Protein AF-A0A8H6IPZ4-F1 (afdb_monomer)

Mean predicted aligned error: 11.62 Å

Sequence (158 aa):
MKPLQLTAWGFKSINQHASKAVKKLAKDITLARRTLNPRIDEDNKPVQFNGGTRSNADSIWHQLFGHEHRGSARCRHCREGCGPFAECVQVVDACANCRYGGTAVRCEFHPRNVTPAKRKAEESMDAAAEDTVSDILSNIPAKYLKEVRRAIDMALAR

Foldseek 3Di:
DDFDDQDPVQLVQLVVLEDPVLVVLLVVQPAAFDTFAWDQDPVRDQQDAHSNHHLLSSLVSQRGRFDWQDDPRAWPCLVVVAATGVTQGGRAQATSRCSPPPNRVPTCSHPVNPDPVNVVVVVVVVVVVVVVVVVVLVPDDPVCNVVVVVVVVVVVVD

pLDDT: mean 80.72, std 13.06,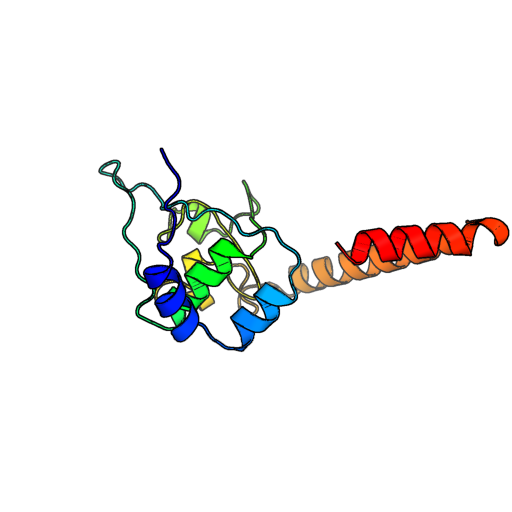 range [43.75, 96.62]

Solvent-accessible surface area (backbone atoms only — not comparable to full-atom values): 8685 Å² total; per-residue (Å²): 134,82,68,57,74,75,50,74,67,57,47,52,51,25,61,69,39,28,49,69,66,59,55,49,51,45,64,72,37,74,49,75,78,46,71,50,46,52,20,68,47,98,85,72,40,70,41,83,79,66,37,89,43,44,42,24,9,37,15,53,51,20,45,29,35,31,52,74,37,58,82,86,67,28,42,64,57,52,72,74,63,45,53,42,42,62,64,39,12,31,69,74,51,30,30,16,32,35,21,35,87,66,42,28,84,73,20,55,62,12,74,91,59,47,50,73,69,56,53,52,49,55,56,50,50,55,52,50,50,54,50,52,53,51,54,54,58,72,71,45,61,76,91,50,46,68,58,52,51,50,51,51,54,60,61,74,74,90

Structure (mmCIF, N/CA/C/O backbone):
data_AF-A0A8H6IPZ4-F1
#
_entry.id   AF-A0A8H6IPZ4-F1
#
loop_
_atom_site.group_PDB
_atom_site.id
_atom_site.type_symbol
_atom_site.label_atom_id
_atom_site.label_alt_id
_atom_site.label_comp_id
_atom_site.label_asym_id
_atom_site.label_entity_id
_atom_site.label_seq_id
_atom_site.pdbx_PDB_ins_code
_atom_site.Cartn_x
_atom_site.Cartn_y
_atom_site.Cartn_z
_atom_site.occupancy
_atom_site.B_iso_or_equiv
_atom_site.auth_seq_id
_atom_site.auth_comp_id
_atom_site.auth_asym_id
_atom_site.auth_atom_id
_atom_site.pdbx_PDB_model_num
ATOM 1 N N . MET A 1 1 ? -20.636 -1.750 2.316 1.00 47.59 1 MET A N 1
ATOM 2 C CA . MET A 1 1 ? -19.921 -0.864 3.266 1.00 47.59 1 MET A CA 1
ATOM 3 C C . MET A 1 1 ? -19.333 0.311 2.500 1.00 47.59 1 MET A C 1
ATOM 5 O O . MET A 1 1 ? -18.908 0.110 1.370 1.00 47.59 1 MET A O 1
ATOM 9 N N . LYS A 1 2 ? -19.356 1.527 3.062 1.00 47.59 2 LYS A N 1
ATOM 10 C CA . LYS A 1 2 ? -18.746 2.704 2.420 1.00 47.59 2 LYS A CA 1
ATOM 11 C C . LYS A 1 2 ? -17.229 2.693 2.685 1.00 47.59 2 LYS A C 1
ATOM 13 O O . LYS A 1 2 ? -16.853 2.433 3.827 1.00 47.59 2 LYS A O 1
ATOM 18 N N . PRO A 1 3 ? -16.374 2.953 1.680 1.00 56.34 3 PRO A N 1
ATOM 19 C CA . PRO A 1 3 ? -14.928 3.039 1.875 1.00 56.34 3 PRO A CA 1
ATOM 20 C C . PRO A 1 3 ? -14.585 4.162 2.858 1.00 56.34 3 PRO A C 1
ATOM 22 O O . PRO A 1 3 ? -15.263 5.194 2.889 1.00 56.34 3 PRO A O 1
ATOM 25 N N . LEU A 1 4 ? -13.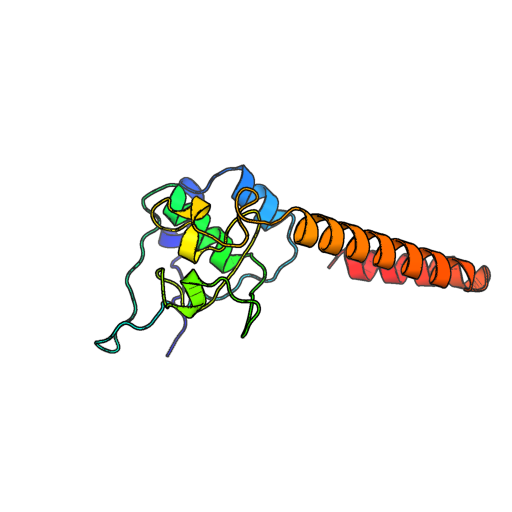527 3.975 3.651 1.00 58.78 4 LEU A N 1
ATOM 26 C CA . LEU A 1 4 ? -13.111 4.977 4.625 1.00 58.78 4 LEU A CA 1
ATOM 27 C C . LEU A 1 4 ? -12.456 6.139 3.871 1.00 58.78 4 LEU A C 1
ATOM 29 O O . LEU A 1 4 ? -11.343 6.025 3.351 1.00 58.78 4 LEU A O 1
ATOM 33 N N . GLN A 1 5 ? -13.163 7.263 3.768 1.00 58.94 5 GLN A N 1
ATOM 34 C CA . GLN A 1 5 ? -12.592 8.475 3.196 1.00 58.94 5 GLN A CA 1
ATOM 35 C C . GLN A 1 5 ? -11.770 9.192 4.264 1.00 58.94 5 GLN A C 1
ATOM 37 O O . GLN A 1 5 ? -12.292 9.617 5.293 1.00 58.94 5 GLN A O 1
ATOM 42 N N . LEU A 1 6 ? -10.464 9.320 4.025 1.00 61.50 6 LEU A N 1
ATOM 43 C CA . LEU A 1 6 ? -9.613 10.154 4.867 1.00 61.50 6 LEU A CA 1
ATOM 44 C C . LEU A 1 6 ? -10.076 11.604 4.767 1.00 61.50 6 LEU A C 1
ATOM 46 O O . LEU A 1 6 ? -10.101 12.175 3.675 1.00 61.50 6 LEU A O 1
ATOM 50 N N . THR A 1 7 ? -10.369 12.210 5.913 1.00 64.06 7 THR A N 1
ATOM 51 C CA . THR A 1 7 ? -10.568 13.656 5.996 1.00 64.06 7 THR A CA 1
ATOM 52 C C . THR A 1 7 ? -9.287 14.379 5.569 1.00 64.06 7 THR A C 1
ATOM 54 O O . THR A 1 7 ? -8.178 13.844 5.690 1.00 64.06 7 THR A O 1
ATOM 57 N N . ALA A 1 8 ? -9.414 15.621 5.094 1.00 55.88 8 ALA A N 1
ATOM 58 C CA . ALA A 1 8 ? -8.262 16.435 4.695 1.00 55.88 8 ALA A CA 1
ATOM 59 C C . ALA A 1 8 ? -7.210 16.561 5.820 1.00 55.88 8 ALA A C 1
ATOM 61 O O . ALA A 1 8 ? -6.005 16.520 5.564 1.00 55.88 8 ALA A O 1
ATOM 62 N N . TRP A 1 9 ? -7.660 16.630 7.078 1.00 44.44 9 TRP A N 1
ATOM 63 C CA . TRP A 1 9 ? -6.799 16.640 8.264 1.00 44.44 9 TRP A CA 1
ATOM 64 C C . TRP A 1 9 ? -6.088 15.304 8.503 1.00 44.44 9 TRP A C 1
ATOM 66 O O . TRP A 1 9 ? -4.873 15.288 8.717 1.00 44.44 9 TRP A O 1
ATOM 76 N N . GLY A 1 10 ? -6.809 14.182 8.395 1.00 64.44 10 GLY A N 1
ATOM 77 C CA . GLY A 1 10 ? -6.219 12.846 8.513 1.00 64.44 10 GLY A CA 1
ATOM 78 C C . GLY A 1 10 ? -5.136 12.606 7.461 1.00 64.44 10 GLY A C 1
ATOM 79 O O . GLY A 1 10 ? -4.055 12.110 7.777 1.00 64.44 10 GLY A O 1
ATOM 80 N N . PHE A 1 11 ? -5.369 13.054 6.223 1.00 68.81 11 PHE A N 1
ATOM 81 C CA . PHE A 1 11 ? -4.381 12.942 5.152 1.00 68.81 11 PHE A CA 1
ATOM 82 C C . PHE A 1 11 ? -3.135 13.806 5.400 1.00 68.81 11 PHE A C 1
ATOM 84 O O . PHE A 1 11 ? -2.023 13.354 5.131 1.00 68.81 11 PHE A O 1
ATOM 91 N N . LYS A 1 12 ? -3.279 15.018 5.956 1.00 68.88 12 LYS A N 1
ATOM 92 C CA . LYS A 1 12 ? -2.137 15.892 6.277 1.00 68.88 12 LYS A CA 1
ATOM 93 C C . LYS A 1 12 ? -1.205 15.262 7.318 1.00 68.88 12 LYS A C 1
ATOM 95 O O . LYS A 1 12 ? 0.009 15.300 7.129 1.00 68.88 12 LYS A O 1
ATOM 100 N N . SER A 1 13 ? -1.756 14.642 8.362 1.00 69.56 13 SER A N 1
ATOM 101 C CA . SER A 1 13 ? -0.974 13.941 9.394 1.00 69.56 13 SER A CA 1
ATOM 102 C C . SER A 1 13 ? -0.246 12.713 8.831 1.00 69.56 13 SER A C 1
ATOM 104 O O . SER A 1 13 ? 0.966 12.578 9.001 1.00 69.56 13 SER A O 1
ATOM 106 N N . ILE A 1 14 ? -0.939 11.878 8.048 1.00 75.94 14 ILE A N 1
ATOM 107 C CA . ILE A 1 14 ? -0.328 10.726 7.360 1.00 75.94 14 ILE A CA 1
ATOM 108 C C . ILE A 1 14 ? 0.784 11.190 6.414 1.00 75.94 14 ILE A C 1
ATOM 110 O O . ILE A 1 14 ? 1.872 10.614 6.369 1.00 75.94 14 ILE A O 1
ATOM 114 N N . ASN A 1 15 ? 0.538 12.267 5.669 1.00 77.50 15 ASN A N 1
ATOM 115 C CA . ASN A 1 15 ? 1.546 12.861 4.811 1.00 77.50 15 ASN A CA 1
ATOM 116 C C . ASN A 1 15 ? 2.721 13.413 5.628 1.00 77.50 15 ASN A C 1
ATOM 118 O O . ASN A 1 15 ? 3.848 13.291 5.188 1.00 77.50 15 ASN A O 1
ATOM 122 N N . GLN A 1 16 ? 2.542 13.968 6.822 1.00 79.06 16 GLN A N 1
ATOM 123 C CA . GLN A 1 16 ? 3.674 14.442 7.625 1.00 79.06 16 GLN A CA 1
ATOM 124 C C . GLN A 1 16 ? 4.616 13.300 8.043 1.00 79.06 16 GLN A C 1
ATOM 126 O O . GLN A 1 16 ? 5.833 13.482 8.026 1.00 79.06 16 GLN A O 1
ATOM 131 N N . HIS A 1 17 ? 4.075 12.130 8.386 1.00 80.38 17 HIS A N 1
ATOM 132 C CA . HIS A 1 17 ? 4.850 11.028 8.970 1.00 80.38 17 HIS A CA 1
ATOM 133 C C . HIS A 1 17 ? 5.390 10.018 7.956 1.00 80.38 17 HIS A C 1
ATOM 135 O O . HIS A 1 17 ? 6.346 9.304 8.263 1.00 80.38 17 HIS A O 1
ATOM 141 N N . ALA A 1 18 ? 4.840 9.981 6.743 1.00 79.94 18 ALA A N 1
ATOM 142 C CA . ALA A 1 18 ? 5.365 9.127 5.688 1.00 79.94 18 ALA A CA 1
ATOM 143 C C . ALA A 1 18 ? 6.766 9.565 5.229 1.00 79.94 18 ALA A C 1
ATOM 145 O O . ALA A 1 18 ? 7.110 10.754 5.162 1.00 79.94 18 ALA A O 1
ATOM 146 N N . SER A 1 19 ? 7.584 8.583 4.877 1.00 82.75 19 SER A N 1
ATOM 147 C CA . SER A 1 19 ? 8.941 8.782 4.397 1.00 82.75 19 SER A CA 1
ATOM 148 C C . SER A 1 19 ? 8.971 9.511 3.052 1.00 82.75 19 SER A C 1
ATOM 150 O O . SER A 1 19 ? 8.085 9.371 2.208 1.00 82.75 19 SER A O 1
ATOM 152 N N . LYS A 1 20 ? 10.034 10.294 2.825 1.00 82.25 20 LYS A N 1
ATOM 153 C CA . LYS A 1 20 ? 10.250 10.976 1.538 1.00 82.25 20 LYS A CA 1
ATOM 154 C C . LYS A 1 20 ? 10.316 9.983 0.372 1.00 82.25 20 LYS A C 1
ATOM 156 O O . LYS A 1 20 ? 9.788 10.285 -0.689 1.00 82.25 20 LYS A O 1
ATOM 161 N N . ALA A 1 21 ? 10.922 8.813 0.591 1.00 76.88 21 ALA A N 1
ATOM 162 C CA . ALA A 1 21 ? 11.053 7.762 -0.415 1.00 76.88 21 ALA A CA 1
ATOM 163 C C . ALA A 1 21 ? 9.686 7.227 -0.864 1.00 76.88 21 ALA A C 1
ATOM 165 O O . ALA A 1 21 ? 9.404 7.231 -2.056 1.00 76.88 21 ALA A O 1
ATOM 166 N N . VAL A 1 22 ? 8.810 6.867 0.082 1.00 77.44 22 VAL A N 1
ATOM 167 C CA . VAL A 1 22 ? 7.460 6.371 -0.233 1.00 77.44 22 VAL A CA 1
ATOM 168 C C . VAL A 1 22 ? 6.627 7.440 -0.933 1.00 77.44 22 VAL A C 1
ATOM 170 O O . VAL A 1 22 ? 5.947 7.136 -1.902 1.00 77.44 22 VAL A O 1
ATOM 173 N N . LYS A 1 23 ? 6.717 8.706 -0.508 1.00 76.31 23 LYS A N 1
ATOM 174 C CA . LYS A 1 23 ? 6.010 9.807 -1.185 1.00 76.31 23 LYS A CA 1
ATOM 175 C C . LYS A 1 23 ? 6.513 10.055 -2.596 1.00 76.31 23 LYS A C 1
ATOM 177 O O . LYS A 1 23 ? 5.710 10.375 -3.460 1.00 76.31 23 LYS A O 1
ATOM 182 N N . LYS A 1 24 ? 7.831 10.004 -2.804 1.00 80.00 24 LYS A N 1
ATOM 183 C CA . LYS A 1 24 ? 8.421 10.185 -4.131 1.00 80.00 24 LYS A CA 1
ATOM 184 C C . LYS A 1 24 ? 7.930 9.070 -5.043 1.00 80.00 24 LYS A C 1
ATOM 186 O O . LYS A 1 24 ? 7.324 9.349 -6.061 1.00 80.00 24 LYS A O 1
ATOM 191 N N . LEU A 1 25 ? 8.065 7.829 -4.595 1.00 70.69 25 LEU A N 1
ATOM 192 C CA . LEU A 1 25 ? 7.648 6.685 -5.381 1.00 70.69 25 LEU A CA 1
ATOM 193 C C . LEU A 1 25 ? 6.136 6.665 -5.640 1.00 70.69 25 LEU A C 1
ATOM 195 O O . LEU A 1 25 ? 5.719 6.398 -6.750 1.00 70.69 25 LEU A O 1
ATOM 199 N N . ALA A 1 26 ? 5.310 7.035 -4.661 1.00 69.12 26 ALA A N 1
ATOM 200 C CA . ALA A 1 26 ? 3.867 7.168 -4.859 1.00 69.12 26 ALA A CA 1
ATOM 201 C C . ALA A 1 26 ? 3.474 8.302 -5.824 1.00 69.12 26 ALA A C 1
ATOM 203 O O . ALA A 1 26 ? 2.365 8.282 -6.340 1.00 69.12 26 ALA A O 1
ATOM 204 N N . LYS A 1 27 ? 4.337 9.307 -6.033 1.00 70.12 27 LYS A N 1
ATOM 205 C CA . LYS A 1 27 ? 4.142 10.346 -7.059 1.00 70.12 27 LYS A CA 1
ATOM 206 C C . LYS A 1 27 ? 4.625 9.891 -8.432 1.00 70.12 27 LYS A C 1
ATOM 208 O O . LYS A 1 27 ? 4.023 10.277 -9.423 1.00 70.12 27 LYS A O 1
ATOM 213 N N . ASP A 1 28 ? 5.711 9.124 -8.461 1.00 68.00 28 ASP A N 1
ATOM 214 C CA . ASP A 1 28 ? 6.295 8.577 -9.688 1.00 68.00 28 ASP A CA 1
ATOM 215 C C . ASP A 1 28 ? 5.417 7.444 -10.252 1.00 68.00 28 ASP A C 1
ATOM 217 O O . ASP A 1 28 ? 5.378 7.214 -11.455 1.00 68.00 28 ASP A O 1
ATOM 221 N N . ILE A 1 29 ? 4.668 6.763 -9.383 1.00 65.06 29 ILE A N 1
ATOM 222 C CA . ILE A 1 29 ? 3.650 5.788 -9.752 1.00 65.06 29 ILE A CA 1
ATOM 223 C C . ILE A 1 29 ? 2.379 6.538 -10.196 1.00 65.06 29 ILE A C 1
ATOM 225 O O . ILE A 1 29 ? 1.647 7.077 -9.366 1.00 65.06 29 ILE A O 1
ATOM 229 N N . THR A 1 30 ? 2.061 6.513 -11.494 1.00 62.78 30 THR A N 1
ATOM 230 C CA . THR A 1 30 ? 0.791 6.995 -12.086 1.00 62.78 30 THR A CA 1
ATOM 231 C C . THR A 1 30 ? -0.409 6.090 -11.756 1.00 62.78 30 THR A C 1
ATOM 233 O O . THR A 1 30 ? -1.329 5.909 -12.549 1.00 62.78 30 THR A O 1
ATOM 236 N N . LEU A 1 31 ? -0.454 5.498 -10.558 1.00 63.66 31 LEU A N 1
ATOM 237 C CA . LEU A 1 31 ? -1.628 4.746 -10.118 1.00 63.66 31 LEU A CA 1
ATOM 238 C C . LEU A 1 31 ? -2.664 5.699 -9.531 1.00 63.66 31 LEU A C 1
ATOM 240 O O . LEU A 1 31 ? -2.385 6.510 -8.643 1.00 63.66 31 LEU A O 1
ATOM 244 N N . ALA A 1 32 ? -3.901 5.556 -10.006 1.00 70.44 32 ALA A N 1
ATOM 245 C CA . ALA A 1 32 ? -5.040 6.239 -9.421 1.00 70.44 32 ALA A CA 1
ATOM 246 C C . ALA A 1 32 ? -5.126 5.925 -7.921 1.00 70.44 32 ALA A C 1
ATOM 248 O O . ALA A 1 3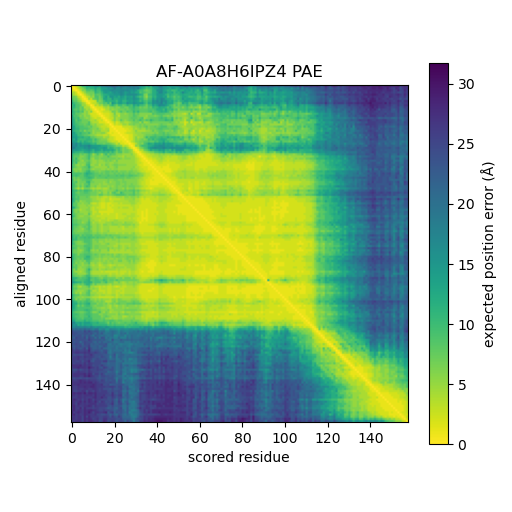2 ? -5.005 4.771 -7.496 1.00 70.44 32 ALA A O 1
ATOM 249 N N . ARG A 1 33 ? -5.371 6.964 -7.115 1.00 80.94 33 ARG A N 1
ATOM 250 C CA . ARG A 1 33 ? -5.518 6.830 -5.665 1.00 80.94 33 ARG A CA 1
ATOM 251 C C . ARG A 1 33 ? -6.607 5.805 -5.338 1.00 80.94 33 ARG A C 1
ATOM 253 O O . ARG A 1 33 ? -7.780 6.008 -5.648 1.00 80.94 33 ARG A O 1
ATOM 260 N N . ARG A 1 34 ? -6.218 4.745 -4.638 1.00 87.50 34 ARG A N 1
ATOM 261 C CA . ARG A 1 34 ? -7.095 3.676 -4.162 1.00 87.50 34 ARG A CA 1
ATOM 262 C C . ARG A 1 34 ? -7.910 4.112 -2.944 1.00 87.50 34 ARG A C 1
ATOM 264 O O . ARG A 1 34 ? -7.560 5.051 -2.224 1.00 87.50 34 ARG A O 1
ATOM 271 N N . THR A 1 35 ? -9.003 3.401 -2.687 1.00 85.25 35 THR A N 1
ATOM 272 C CA . THR A 1 35 ? -9.787 3.534 -1.453 1.00 85.25 35 THR A CA 1
ATOM 273 C C . THR A 1 35 ? -9.110 2.816 -0.292 1.00 85.25 35 TH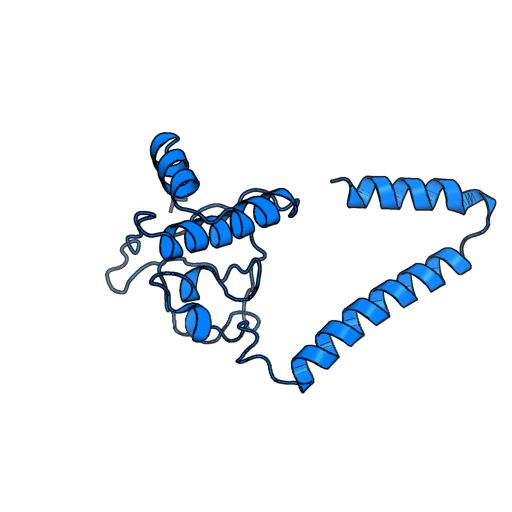R A C 1
ATOM 275 O O . THR A 1 35 ? -8.517 1.758 -0.481 1.00 85.25 35 THR A O 1
ATOM 278 N N . LEU A 1 36 ? -9.246 3.348 0.924 1.00 88.25 36 LEU A N 1
ATOM 279 C CA . LEU A 1 36 ? -8.831 2.630 2.127 1.00 88.25 36 LEU A CA 1
ATOM 280 C C . LEU A 1 36 ? -9.969 1.749 2.622 1.00 88.25 36 LEU A C 1
ATOM 282 O O . LEU A 1 36 ? -10.951 2.239 3.186 1.00 88.25 36 LEU A O 1
ATOM 286 N N . ASN A 1 37 ? -9.803 0.448 2.418 1.00 91.25 37 ASN A N 1
ATOM 287 C CA . ASN A 1 37 ? -10.738 -0.561 2.880 1.00 91.25 37 ASN A CA 1
ATOM 288 C C . ASN A 1 37 ? -10.146 -1.273 4.108 1.00 91.25 37 ASN A C 1
ATOM 290 O O . ASN A 1 37 ? -9.203 -2.058 3.959 1.00 91.25 37 ASN A O 1
ATOM 294 N N . PRO A 1 38 ? -10.645 -0.989 5.327 1.00 92.69 38 PRO A N 1
ATOM 295 C CA . PRO A 1 38 ? -10.256 -1.752 6.505 1.00 92.69 38 PRO A CA 1
ATOM 296 C C . PRO A 1 38 ? -10.662 -3.216 6.344 1.00 92.69 38 PRO A C 1
ATOM 298 O O . PRO A 1 38 ? -11.703 -3.534 5.765 1.00 92.69 38 PRO A O 1
ATOM 301 N N . ARG A 1 39 ? -9.842 -4.109 6.891 1.00 93.50 39 ARG A N 1
ATOM 302 C CA . ARG A 1 39 ? -10.223 -5.502 7.108 1.00 93.50 39 ARG A CA 1
ATOM 303 C C . ARG A 1 39 ? -11.371 -5.554 8.116 1.00 93.50 39 ARG A C 1
ATOM 305 O O . ARG A 1 39 ? -11.476 -4.681 8.974 1.00 93.50 39 ARG A O 1
ATOM 312 N N . ILE A 1 40 ? -12.205 -6.578 8.009 1.00 92.88 40 ILE A N 1
ATOM 313 C CA . ILE A 1 40 ? -13.239 -6.880 8.995 1.00 92.88 40 ILE A CA 1
ATOM 314 C C . ILE A 1 40 ? -12.692 -7.932 9.964 1.00 92.88 40 ILE A C 1
ATOM 316 O O . ILE A 1 40 ? -12.082 -8.908 9.522 1.00 92.88 40 ILE A O 1
ATOM 320 N N . ASP A 1 41 ? -12.827 -7.682 11.262 1.00 90.50 41 ASP A N 1
ATOM 321 C CA . ASP A 1 41 ? -12.442 -8.616 12.320 1.00 90.50 41 ASP A CA 1
ATOM 322 C C . ASP A 1 41 ? -13.517 -9.692 12.566 1.00 90.50 41 ASP A C 1
ATOM 324 O O . ASP A 1 41 ? -14.539 -9.754 11.879 1.00 90.50 41 ASP A O 1
ATOM 328 N N . GLU A 1 42 ? -13.259 -10.574 13.531 1.00 90.88 42 GLU A N 1
ATOM 329 C CA . GLU A 1 42 ? -14.154 -11.682 13.894 1.00 90.88 42 GLU A CA 1
ATOM 330 C C . GLU A 1 42 ? -15.508 -11.197 14.443 1.00 90.88 42 GLU A C 1
ATOM 332 O O . GLU A 1 42 ? -16.517 -11.878 14.274 1.00 90.88 42 GLU A O 1
ATOM 337 N N . ASP A 1 43 ? -15.557 -9.980 14.997 1.00 92.44 43 ASP A N 1
ATOM 338 C CA . ASP A 1 43 ? -16.772 -9.331 15.502 1.00 92.44 43 ASP A CA 1
ATOM 339 C C . ASP A 1 43 ? -17.557 -8.596 14.398 1.00 92.44 43 ASP A C 1
ATOM 341 O O . ASP A 1 43 ? -18.479 -7.823 14.684 1.00 92.44 43 ASP A O 1
ATOM 345 N N . ASN A 1 44 ? -17.191 -8.793 13.127 1.00 91.12 44 ASN A N 1
ATOM 346 C CA . ASN A 1 44 ? -17.745 -8.086 11.974 1.00 91.12 44 ASN A CA 1
ATOM 347 C C . ASN A 1 44 ? -17.550 -6.554 12.043 1.00 91.12 44 ASN A C 1
ATOM 349 O O . ASN A 1 44 ? -18.349 -5.780 11.500 1.00 91.12 44 ASN A O 1
ATOM 353 N N . LYS A 1 45 ? -16.482 -6.091 12.705 1.00 90.25 45 LYS A N 1
ATOM 354 C CA . LYS A 1 45 ? -16.134 -4.672 12.834 1.00 90.25 45 LYS A CA 1
ATOM 355 C C . LYS A 1 45 ? -14.918 -4.316 11.973 1.00 90.25 45 LYS A C 1
ATOM 357 O O . LYS A 1 45 ? -14.019 -5.131 11.773 1.00 90.25 45 LYS A O 1
ATOM 362 N N . PRO A 1 46 ? -14.849 -3.082 11.445 1.00 91.12 46 PRO A N 1
ATOM 363 C CA . PRO A 1 46 ? -13.658 -2.606 10.756 1.00 91.12 46 PRO A CA 1
ATOM 364 C C . PRO A 1 46 ? -12.458 -2.513 11.702 1.00 91.12 46 PRO A C 1
ATOM 366 O O . PRO A 1 46 ? -12.513 -1.805 12.714 1.00 91.12 46 PRO A O 1
ATOM 369 N N . VAL A 1 47 ? -11.351 -3.153 11.322 1.00 90.81 47 VAL A N 1
ATOM 370 C CA . VAL A 1 47 ? -10.073 -3.044 12.027 1.00 90.81 47 VAL A CA 1
ATOM 371 C C . VAL A 1 47 ? -9.624 -1.586 12.020 1.00 90.81 47 VAL A C 1
ATOM 373 O O . VAL A 1 47 ? -9.469 -0.961 10.968 1.00 90.81 47 VAL A O 1
ATOM 376 N N . GLN A 1 48 ? -9.398 -1.047 13.215 1.00 89.00 48 GLN A N 1
ATOM 377 C CA . GLN A 1 48 ? -8.926 0.319 13.393 1.00 89.00 48 GLN A CA 1
ATOM 378 C C . GLN A 1 48 ? -7.440 0.418 13.042 1.00 89.00 48 GLN A C 1
ATOM 380 O O . GLN A 1 48 ? -6.624 -0.410 13.451 1.00 89.00 48 GLN A O 1
ATOM 385 N N . PHE A 1 49 ? -7.071 1.468 12.315 1.00 89.44 49 PHE A N 1
ATOM 386 C CA . PHE A 1 49 ? -5.682 1.783 12.006 1.00 89.44 49 PHE A CA 1
ATOM 387 C C . PHE A 1 49 ? -5.419 3.275 12.173 1.00 89.44 49 PHE A C 1
ATOM 389 O O . PHE A 1 49 ? -6.306 4.107 12.000 1.00 89.44 49 PHE A O 1
ATOM 396 N N . ASN A 1 50 ? -4.179 3.625 12.501 1.00 88.38 50 ASN A N 1
ATOM 397 C CA . ASN A 1 50 ? -3.749 5.014 12.631 1.00 88.38 50 ASN A CA 1
ATOM 398 C C . ASN A 1 50 ? -2.451 5.243 11.856 1.00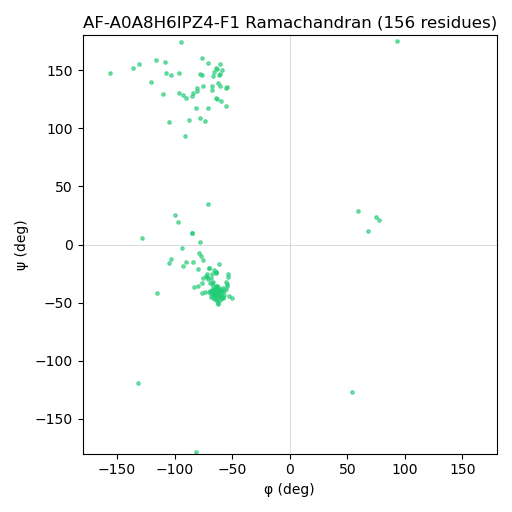 88.38 50 ASN A C 1
ATOM 400 O O . ASN A 1 50 ? -1.679 4.313 11.657 1.00 88.38 50 ASN A O 1
ATOM 404 N N . GLY A 1 51 ? -2.198 6.484 11.444 1.00 84.75 51 GLY A N 1
ATOM 405 C CA . GLY A 1 51 ? -0.955 6.894 10.782 1.00 84.75 51 GLY A CA 1
ATOM 406 C C . GLY A 1 51 ? 0.073 7.526 11.724 1.00 84.75 51 GLY A C 1
ATOM 407 O O . GLY A 1 51 ? 0.922 8.272 11.249 1.00 84.75 51 GLY A O 1
ATOM 408 N N . GLY A 1 52 ? -0.030 7.301 13.040 1.00 85.62 52 GLY A N 1
ATOM 409 C CA . GLY A 1 52 ? 0.742 8.041 14.050 1.00 85.62 52 GLY A CA 1
ATOM 410 C C . GLY A 1 52 ? 2.238 7.717 14.070 1.00 85.62 52 GLY A C 1
ATOM 411 O O . GLY A 1 52 ? 3.040 8.515 14.541 1.00 85.62 52 GLY A O 1
ATOM 412 N N . THR A 1 53 ? 2.635 6.567 13.524 1.00 88.12 53 THR A N 1
ATOM 413 C CA . THR A 1 53 ? 4.042 6.185 13.361 1.00 88.12 53 THR A CA 1
ATOM 414 C C . THR A 1 53 ? 4.445 6.234 11.892 1.00 88.12 53 THR A C 1
ATOM 416 O O . THR A 1 53 ? 3.615 6.077 10.995 1.00 88.12 53 THR A O 1
ATOM 419 N N . ARG A 1 54 ? 5.747 6.388 11.625 1.00 88.62 54 ARG A N 1
ATOM 420 C CA . ARG A 1 54 ? 6.282 6.380 10.255 1.00 88.62 54 ARG A CA 1
ATOM 421 C C . ARG A 1 54 ? 5.951 5.091 9.500 1.00 88.62 54 ARG A C 1
ATOM 423 O O . ARG A 1 54 ? 5.555 5.162 8.343 1.00 88.62 54 ARG A O 1
ATOM 430 N N . SER A 1 55 ? 6.082 3.926 10.140 1.00 90.69 55 SER A N 1
ATOM 431 C CA . SER A 1 55 ? 5.765 2.638 9.507 1.00 90.69 55 SER A CA 1
ATOM 432 C C . SER A 1 55 ? 4.286 2.537 9.147 1.00 90.69 55 SER A C 1
ATOM 434 O O . SER A 1 55 ? 3.954 2.099 8.045 1.00 90.69 55 SER A O 1
ATOM 436 N N . ASN A 1 56 ? 3.393 2.998 10.021 1.00 93.25 56 ASN A N 1
ATOM 437 C CA . ASN A 1 56 ? 1.964 2.988 9.739 1.00 93.25 56 ASN A CA 1
ATOM 438 C C . ASN A 1 56 ? 1.588 4.005 8.655 1.00 93.25 56 ASN A C 1
ATOM 440 O O . ASN A 1 56 ? 0.809 3.684 7.761 1.00 93.25 56 ASN A O 1
ATOM 444 N N . ALA A 1 57 ? 2.171 5.206 8.688 1.00 90.62 57 ALA A N 1
ATOM 445 C CA . ALA A 1 57 ? 1.975 6.214 7.653 1.00 90.62 57 ALA A CA 1
ATOM 446 C C . ALA A 1 57 ? 2.453 5.711 6.282 1.00 90.62 57 ALA A C 1
ATOM 448 O O . ALA A 1 57 ? 1.695 5.782 5.317 1.00 9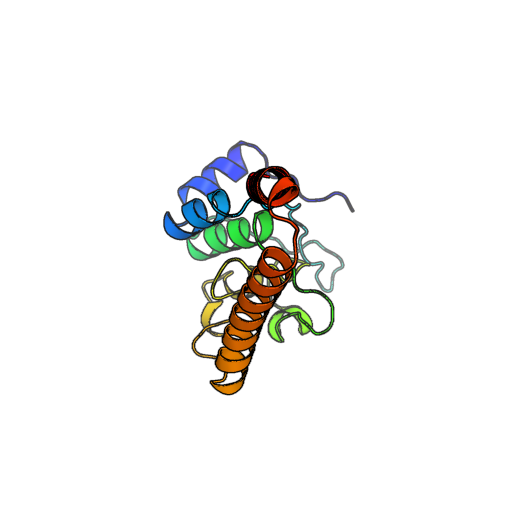0.62 57 ALA A O 1
ATOM 449 N N . ASP A 1 58 ? 3.655 5.129 6.204 1.00 91.31 58 ASP A N 1
ATOM 450 C CA . ASP A 1 58 ? 4.164 4.492 4.982 1.00 91.31 58 ASP A CA 1
ATOM 451 C C . ASP A 1 58 ? 3.215 3.380 4.501 1.00 91.31 58 ASP A C 1
ATOM 453 O O . ASP A 1 58 ? 2.947 3.265 3.309 1.00 91.31 58 ASP A O 1
ATOM 457 N N . SER A 1 59 ? 2.648 2.595 5.419 1.00 93.56 59 SER A N 1
ATOM 458 C 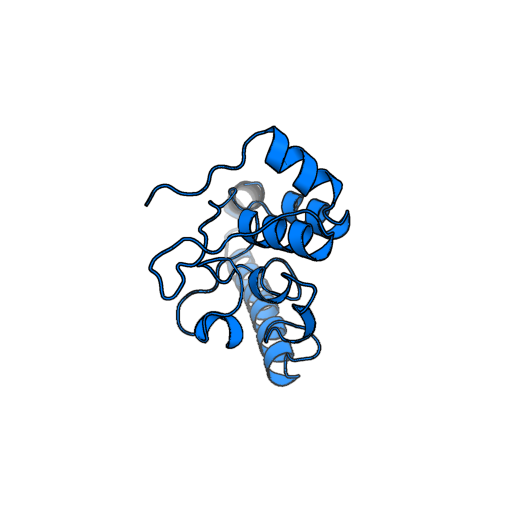CA . SER A 1 59 ? 1.690 1.532 5.084 1.00 93.56 59 SER A CA 1
ATOM 459 C C . SER A 1 59 ? 0.400 2.075 4.475 1.00 93.56 59 SER A C 1
ATOM 461 O O . SER A 1 59 ? -0.085 1.534 3.486 1.00 93.56 59 SER A O 1
ATOM 463 N N . ILE A 1 60 ? -0.141 3.168 5.020 1.00 92.50 60 ILE A N 1
ATOM 464 C CA . ILE A 1 60 ? -1.330 3.819 4.457 1.00 92.50 60 ILE A CA 1
ATOM 465 C C . ILE A 1 60 ? -1.022 4.383 3.064 1.00 92.50 60 ILE A C 1
ATOM 467 O O . ILE A 1 60 ? -1.840 4.253 2.156 1.00 92.50 60 ILE A O 1
ATOM 471 N N . TRP A 1 61 ? 0.168 4.956 2.860 1.00 90.69 61 TRP A N 1
ATOM 472 C CA . TRP A 1 61 ? 0.610 5.384 1.531 1.00 90.69 61 TRP A CA 1
ATOM 473 C C . TRP A 1 61 ? 0.716 4.215 0.552 1.00 90.69 61 TRP A C 1
ATOM 475 O O . TRP A 1 61 ? 0.240 4.333 -0.574 1.00 90.69 61 TRP A O 1
ATOM 485 N N . HIS A 1 62 ? 1.264 3.075 0.981 1.00 91.50 62 HIS A N 1
ATOM 486 C CA . HIS A 1 62 ? 1.287 1.874 0.148 1.00 91.50 62 HIS A CA 1
ATOM 487 C C . HIS A 1 62 ? -0.127 1.461 -0.257 1.00 91.50 62 HIS A C 1
ATOM 489 O O . HIS A 1 62 ? -0.369 1.205 -1.429 1.00 91.50 62 HIS A O 1
ATOM 495 N N . GLN A 1 63 ? -1.073 1.461 0.684 1.00 93.44 63 GLN A N 1
ATOM 496 C CA . GLN A 1 63 ? -2.454 1.073 0.402 1.00 93.44 63 GLN A CA 1
ATOM 497 C C . GLN A 1 63 ? -3.134 1.994 -0.617 1.00 93.44 63 GLN A C 1
ATOM 499 O O . GLN A 1 63 ? -3.917 1.529 -1.443 1.00 93.44 63 GLN A O 1
ATOM 504 N N . LEU A 1 64 ? -2.835 3.293 -0.561 1.00 89.94 64 LEU A N 1
ATOM 505 C CA . LEU A 1 64 ? -3.427 4.298 -1.439 1.00 89.94 64 LEU A CA 1
ATOM 506 C C . LEU A 1 64 ? -2.850 4.291 -2.856 1.00 89.94 64 LEU A C 1
ATOM 508 O O . LEU A 1 64 ? -3.581 4.622 -3.783 1.00 89.94 64 LEU A O 1
ATOM 512 N N . PHE A 1 65 ? -1.570 3.964 -3.028 1.00 88.19 65 PHE A N 1
ATOM 513 C CA . PHE A 1 65 ? -0.859 4.215 -4.290 1.00 88.19 65 PHE A CA 1
ATOM 514 C C . PHE A 1 65 ? -0.131 2.996 -4.854 1.00 88.19 65 PHE A C 1
ATOM 516 O O . PHE A 1 65 ? 0.601 3.123 -5.826 1.00 88.19 65 PHE A O 1
ATOM 523 N N . GLY A 1 66 ? -0.285 1.822 -4.247 1.00 88.31 66 GLY A N 1
ATOM 524 C CA . GLY A 1 66 ? 0.377 0.614 -4.719 1.00 88.31 66 GLY A CA 1
ATOM 525 C C . GLY A 1 66 ? -0.453 -0.251 -5.651 1.00 88.31 66 GLY A C 1
ATOM 526 O O . GLY A 1 66 ? -1.652 -0.052 -5.860 1.00 88.31 66 GLY A O 1
ATOM 527 N N . HIS A 1 67 ? 0.220 -1.274 -6.157 1.00 89.75 67 HIS A N 1
ATOM 528 C CA . HIS A 1 67 ? -0.355 -2.343 -6.946 1.00 89.75 67 HIS A CA 1
ATOM 529 C C . HIS A 1 67 ? -1.017 -3.384 -6.035 1.00 89.75 67 HIS A C 1
ATOM 531 O O . HIS A 1 67 ? -0.441 -3.823 -5.037 1.00 89.75 67 HIS A O 1
ATOM 537 N N . GLU A 1 68 ? -2.243 -3.787 -6.359 1.00 93.50 68 GLU A N 1
ATOM 538 C CA . GLU A 1 68 ? -2.972 -4.789 -5.585 1.00 93.50 68 GLU A CA 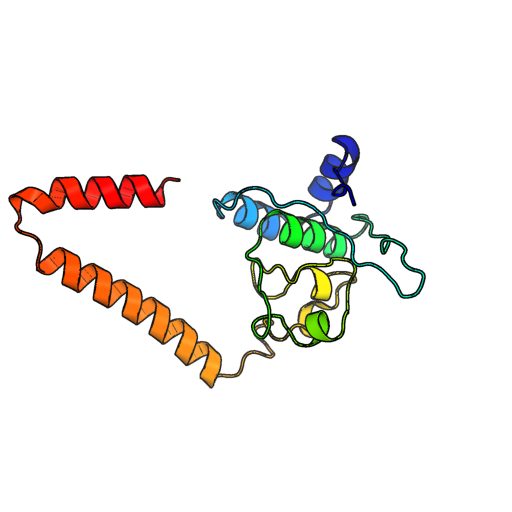1
ATOM 539 C C . GLU A 1 68 ? -2.695 -6.199 -6.094 1.00 93.50 68 GLU A C 1
ATOM 541 O O . GLU A 1 68 ? -2.947 -6.529 -7.249 1.00 93.50 68 GLU A O 1
ATOM 546 N N . HIS A 1 69 ? -2.278 -7.068 -5.182 1.00 93.62 69 HIS A N 1
ATOM 547 C CA . HIS A 1 69 ? -2.160 -8.495 -5.420 1.00 93.62 69 HIS A CA 1
ATOM 548 C C . HIS A 1 69 ? -3.454 -9.190 -4.993 1.00 93.62 69 HIS A C 1
ATOM 550 O O . HIS A 1 69 ? -3.930 -9.012 -3.868 1.00 93.62 69 HIS A O 1
ATOM 556 N N . ARG A 1 70 ? -4.022 -10.009 -5.884 1.00 93.00 70 ARG A N 1
ATOM 557 C CA . ARG A 1 70 ? -5.292 -10.725 -5.677 1.00 93.00 70 ARG A CA 1
ATOM 558 C C . ARG A 1 70 ? -5.096 -12.239 -5.663 1.00 93.00 70 ARG A C 1
ATOM 560 O O . ARG A 1 70 ? -4.102 -12.749 -6.171 1.00 93.00 70 ARG A O 1
ATOM 567 N N . GLY A 1 71 ? -6.049 -12.958 -5.068 1.00 91.75 71 GLY A N 1
ATOM 568 C CA . GLY A 1 71 ? -6.055 -14.424 -5.049 1.00 91.75 71 GLY A CA 1
ATOM 569 C C . GLY A 1 71 ? -4.754 -15.025 -4.506 1.00 91.75 71 GLY A C 1
ATOM 570 O O . GLY A 1 71 ? -4.301 -14.664 -3.417 1.00 91.75 71 GLY A O 1
ATOM 571 N N . SER A 1 72 ? -4.150 -15.927 -5.281 1.00 89.56 72 SER A N 1
ATOM 572 C CA . SER A 1 72 ? -2.889 -16.607 -4.954 1.00 89.56 72 SER A CA 1
ATOM 573 C C . SER A 1 72 ? -1.660 -15.696 -4.992 1.00 89.56 72 SER A C 1
ATOM 575 O O . SER A 1 72 ? -0.663 -16.022 -4.353 1.00 89.56 72 SER A O 1
ATOM 577 N N . ALA A 1 73 ? -1.727 -14.550 -5.679 1.00 91.31 73 ALA A N 1
ATOM 578 C CA . ALA A 1 73 ? -0.625 -13.590 -5.742 1.00 91.31 73 ALA A CA 1
ATOM 579 C C . ALA A 1 73 ? -0.466 -12.780 -4.445 1.00 91.31 73 ALA A C 1
ATOM 581 O O . ALA A 1 73 ? 0.550 -12.115 -4.256 1.00 91.31 73 ALA A O 1
ATOM 582 N N . ARG A 1 74 ? -1.456 -12.818 -3.539 1.00 95.06 74 ARG A N 1
ATOM 583 C CA . ARG A 1 74 ? -1.356 -12.205 -2.207 1.00 95.06 74 ARG A CA 1
ATOM 584 C C . ARG A 1 74 ? -0.236 -12.869 -1.412 1.00 95.06 74 ARG A C 1
ATOM 586 O O . ARG A 1 74 ? -0.148 -14.099 -1.372 1.00 95.06 74 ARG A O 1
ATOM 593 N N . CYS A 1 75 ? 0.537 -12.073 -0.674 1.00 94.88 75 CYS A N 1
ATOM 594 C CA . CYS A 1 75 ? 1.510 -12.641 0.255 1.00 94.88 75 CYS A CA 1
ATOM 595 C C . CYS A 1 75 ? 0.807 -13.534 1.296 1.00 94.88 75 CYS A C 1
ATOM 597 O O . CYS A 1 75 ? -0.352 -13.294 1.659 1.00 94.88 75 CYS A O 1
ATOM 599 N N . ARG A 1 76 ? 1.500 -14.564 1.787 1.00 94.25 76 ARG A N 1
ATOM 600 C CA . ARG A 1 76 ? 0.974 -15.517 2.779 1.00 94.25 76 ARG A CA 1
ATOM 601 C C . ARG A 1 76 ? 0.343 -14.830 3.987 1.00 94.25 76 ARG A C 1
ATOM 603 O O . ARG A 1 76 ? -0.795 -15.137 4.310 1.00 94.25 76 ARG A O 1
ATOM 610 N N . HIS A 1 77 ? 1.003 -13.827 4.562 1.00 93.88 77 HIS A N 1
ATOM 611 C CA . HIS A 1 77 ? 0.450 -13.084 5.699 1.00 93.88 77 HIS A CA 1
ATOM 612 C C . HIS A 1 77 ? -0.899 -12.424 5.389 1.00 93.88 77 HIS A C 1
ATOM 614 O O . HIS A 1 77 ? -1.801 -12.453 6.218 1.00 93.88 77 HIS A O 1
ATOM 620 N N . CYS A 1 78 ? -1.087 -11.862 4.194 1.00 95.19 78 CYS A N 1
ATOM 621 C CA . CYS A 1 78 ? -2.387 -11.316 3.806 1.00 95.19 78 CYS A CA 1
ATOM 622 C C . CYS A 1 78 ? -3.444 -12.407 3.590 1.00 95.19 78 CYS A C 1
ATOM 624 O O . CYS A 1 78 ? -4.620 -12.166 3.857 1.00 95.19 78 CYS A O 1
ATOM 626 N N . ARG A 1 79 ? -3.051 -13.592 3.103 1.00 94.19 79 ARG A N 1
ATOM 627 C CA . ARG A 1 79 ? -3.957 -14.749 2.971 1.00 94.19 79 ARG A CA 1
ATOM 628 C C . ARG A 1 79 ? -4.395 -15.286 4.335 1.00 94.19 79 ARG A C 1
ATOM 630 O O . ARG A 1 79 ? -5.545 -15.669 4.479 1.00 94.19 79 ARG A O 1
ATOM 637 N N . GLU A 1 80 ? -3.518 -15.205 5.329 1.00 92.56 80 GLU A N 1
ATOM 638 C CA . GLU A 1 80 ? -3.790 -15.510 6.741 1.00 92.56 80 GLU A CA 1
ATOM 639 C C . GLU A 1 80 ? -4.549 -14.383 7.468 1.00 92.56 80 GLU A C 1
ATOM 641 O O . GLU A 1 80 ? -4.793 -14.466 8.666 1.00 92.56 80 GLU A O 1
ATOM 646 N N . GLY A 1 81 ? -4.909 -13.299 6.772 1.00 91.38 81 GLY A N 1
ATOM 647 C CA . GLY A 1 81 ? -5.653 -12.192 7.368 1.00 91.38 81 GLY A CA 1
ATOM 648 C C . GLY A 1 81 ? -4.818 -11.286 8.278 1.00 91.38 81 GLY A C 1
ATOM 649 O O . GLY A 1 81 ? -5.372 -10.616 9.135 1.00 91.38 81 GLY A O 1
ATOM 650 N N . CYS A 1 82 ? -3.499 -11.210 8.122 1.00 92.50 82 CYS A N 1
ATOM 651 C CA . CYS A 1 82 ? -2.685 -10.274 8.899 1.00 92.50 82 CYS A CA 1
ATOM 652 C C . CYS A 1 82 ? -2.815 -8.827 8.388 1.00 92.50 82 CYS A C 1
ATOM 654 O O . CYS A 1 82 ? -2.865 -8.575 7.183 1.00 92.50 82 CYS A O 1
ATOM 656 N N . GLY A 1 83 ? -2.750 -7.870 9.318 1.00 93.62 83 GLY A N 1
ATOM 657 C CA . GLY A 1 83 ? -2.744 -6.433 9.032 1.00 93.62 83 GLY A CA 1
ATOM 658 C C . GLY A 1 83 ? -4.132 -5.776 9.058 1.00 93.62 83 GLY A C 1
ATOM 659 O O . GLY A 1 83 ? -5.148 -6.447 9.279 1.00 93.62 83 GLY A O 1
ATOM 660 N N . PRO A 1 84 ? -4.184 -4.443 8.906 1.00 95.31 84 PRO A N 1
ATOM 661 C CA . PRO A 1 84 ? -5.422 -3.685 9.068 1.00 95.31 84 PRO A CA 1
ATOM 662 C C . PRO A 1 84 ? -6.248 -3.518 7.789 1.00 95.31 84 PRO A C 1
ATOM 664 O O . PRO A 1 84 ? -7.406 -3.121 7.880 1.00 95.31 84 PRO A O 1
ATOM 667 N N . PHE A 1 85 ? -5.688 -3.776 6.607 1.00 95.62 85 PHE A N 1
ATOM 668 C CA . PHE A 1 85 ? -6.345 -3.516 5.326 1.00 95.62 85 PHE A CA 1
ATOM 669 C C . PHE A 1 85 ? -6.876 -4.799 4.692 1.00 95.62 85 PHE A C 1
ATOM 671 O O . PHE A 1 85 ? -6.269 -5.868 4.796 1.00 95.62 85 PHE A O 1
ATOM 678 N N . ALA A 1 86 ? -8.004 -4.687 3.993 1.00 94.62 86 ALA A N 1
ATOM 679 C CA . ALA A 1 86 ? -8.610 -5.808 3.286 1.00 94.62 86 ALA A CA 1
ATOM 680 C C . ALA A 1 86 ? -7.738 -6.276 2.105 1.00 94.62 86 ALA A C 1
ATOM 682 O O . ALA A 1 86 ? -7.595 -7.479 1.862 1.00 94.62 86 ALA A O 1
ATOM 683 N N . GLU A 1 87 ? -7.118 -5.337 1.383 1.00 95.56 87 GLU A N 1
ATOM 684 C CA . GLU A 1 87 ? -6.360 -5.644 0.168 1.00 95.56 87 GLU A CA 1
ATOM 685 C C . GLU A 1 87 ? -4.855 -5.796 0.435 1.00 95.56 87 GLU A C 1
ATOM 687 O O . GLU A 1 87 ? -4.279 -5.129 1.292 1.00 95.56 87 GLU A O 1
ATOM 692 N N . CYS A 1 88 ? -4.194 -6.665 -0.335 1.00 96.38 88 CYS A N 1
ATOM 693 C CA . CYS A 1 88 ? -2.740 -6.823 -0.297 1.00 96.38 88 CYS A CA 1
ATOM 694 C C . CYS A 1 88 ? -2.110 -5.887 -1.331 1.00 96.38 88 CYS A C 1
ATOM 696 O O . CYS A 1 88 ? -2.008 -6.244 -2.500 1.00 96.38 88 CYS A O 1
ATOM 698 N N . VAL A 1 89 ? -1.719 -4.686 -0.910 1.00 94.75 89 VAL A N 1
ATOM 699 C CA . VAL A 1 89 ? -1.202 -3.657 -1.823 1.00 94.75 89 VAL A CA 1
ATOM 700 C C . VAL A 1 89 ? 0.291 -3.436 -1.603 1.00 94.75 89 VAL A C 1
ATOM 702 O O . VAL A 1 89 ? 0.714 -3.235 -0.466 1.00 94.75 89 VAL A O 1
ATOM 705 N N . GLN A 1 90 ? 1.090 -3.474 -2.667 1.00 91.75 90 GLN A N 1
ATOM 706 C CA . GLN A 1 90 ? 2.547 -3.331 -2.652 1.00 91.75 90 GLN A CA 1
ATOM 707 C C . GLN A 1 90 ? 2.983 -2.130 -3.496 1.00 91.75 90 GLN A C 1
ATOM 709 O O . GLN A 1 90 ? 2.444 -1.876 -4.566 1.00 91.75 90 GLN A O 1
ATOM 714 N N . VAL A 1 91 ? 3.978 -1.395 -2.998 1.00 84.75 91 VAL A N 1
ATOM 715 C CA . VAL A 1 91 ? 4.652 -0.311 -3.733 1.00 84.75 91 VAL A CA 1
ATOM 716 C C . VAL A 1 91 ? 6.127 -0.652 -3.980 1.00 84.75 91 VAL A C 1
ATOM 718 O O . VAL A 1 91 ? 6.633 -0.424 -5.068 1.00 84.75 91 VAL A O 1
ATOM 721 N N . VAL A 1 92 ? 6.813 -1.214 -2.976 1.00 82.50 92 VAL A N 1
ATOM 722 C CA . VAL A 1 92 ? 8.240 -1.599 -3.036 1.00 82.50 92 VAL A CA 1
ATOM 723 C C . VAL A 1 92 ? 8.450 -3.021 -2.524 1.00 82.50 92 VAL A C 1
ATOM 725 O O . VAL A 1 92 ? 7.872 -3.956 -3.039 1.00 82.50 92 VAL A O 1
ATOM 728 N N . ASP A 1 93 ? 9.234 -3.184 -1.469 1.00 86.00 93 ASP A N 1
ATOM 729 C CA . ASP A 1 93 ? 9.695 -4.412 -0.836 1.00 86.00 93 ASP A CA 1
ATOM 730 C C . ASP A 1 93 ? 8.661 -5.082 0.080 1.00 86.00 93 ASP A C 1
ATOM 732 O O . ASP A 1 93 ? 8.901 -6.151 0.619 1.00 86.00 93 ASP A O 1
ATOM 736 N N . ALA A 1 94 ? 7.519 -4.467 0.354 1.00 93.56 94 ALA A N 1
ATOM 737 C CA . ALA A 1 94 ? 6.531 -5.061 1.241 1.00 93.56 94 ALA A CA 1
ATOM 738 C C . ALA A 1 94 ? 5.142 -4.511 0.959 1.00 93.56 94 ALA A C 1
ATOM 740 O O . ALA A 1 94 ? 4.964 -3.329 0.634 1.00 93.56 94 ALA A O 1
ATOM 741 N N . CYS A 1 95 ? 4.142 -5.367 1.162 1.00 95.69 95 CYS A N 1
ATOM 742 C CA . CYS A 1 95 ? 2.760 -4.923 1.137 1.00 95.69 95 CYS A CA 1
ATOM 743 C C . CYS A 1 95 ? 2.422 -4.060 2.366 1.00 95.69 95 CYS A C 1
ATOM 745 O O . CYS A 1 95 ? 3.046 -4.182 3.426 1.00 95.69 95 CYS A O 1
ATOM 747 N N . ALA A 1 96 ? 1.402 -3.215 2.227 1.00 95.56 96 ALA A N 1
ATOM 748 C CA . ALA A 1 96 ? 0.909 -2.303 3.252 1.00 95.56 96 ALA A CA 1
ATOM 749 C C . ALA A 1 96 ? 0.607 -3.015 4.582 1.00 95.56 96 ALA A C 1
ATOM 751 O O . ALA A 1 96 ? 1.028 -2.555 5.641 1.00 95.56 96 ALA A O 1
ATOM 752 N N . ASN A 1 97 ? -0.049 -4.178 4.530 1.00 96.62 97 ASN A N 1
ATOM 753 C CA . ASN A 1 97 ? -0.403 -4.953 5.721 1.00 96.62 97 ASN A CA 1
ATOM 754 C C . ASN A 1 97 ? 0.814 -5.433 6.517 1.00 96.62 97 ASN A C 1
ATOM 756 O O . ASN A 1 97 ? 0.820 -5.325 7.739 1.00 96.62 97 ASN A O 1
ATOM 760 N N . CYS A 1 98 ? 1.854 -5.928 5.843 1.00 96.06 98 CYS A N 1
ATOM 761 C CA . CYS A 1 98 ? 3.079 -6.362 6.518 1.00 96.06 98 CYS A CA 1
ATOM 762 C C . CYS A 1 98 ? 3.933 -5.177 6.977 1.00 96.06 98 CYS A C 1
ATOM 764 O O . CYS A 1 98 ? 4.667 -5.284 7.950 1.00 96.06 98 CYS A O 1
ATOM 766 N N . ARG A 1 99 ? 3.873 -4.033 6.291 1.00 94.44 99 ARG A N 1
ATOM 767 C CA . ARG A 1 99 ? 4.613 -2.835 6.707 1.00 94.44 99 ARG A CA 1
ATOM 768 C C . ARG A 1 99 ? 4.014 -2.199 7.965 1.00 94.44 99 ARG A C 1
ATOM 770 O O . ARG A 1 99 ? 4.760 -1.608 8.755 1.00 94.44 99 ARG A O 1
ATOM 777 N N . TYR A 1 100 ? 2.710 -2.369 8.185 1.00 94.12 100 TYR A N 1
ATOM 778 C CA . TYR A 1 100 ? 2.019 -1.831 9.351 1.00 94.12 100 TYR A CA 1
ATOM 779 C C . TYR A 1 100 ? 2.616 -2.411 10.639 1.00 94.12 100 TYR A C 1
ATOM 781 O O . TYR A 1 100 ? 2.962 -3.593 10.712 1.00 94.12 100 TYR A O 1
ATOM 789 N N . GLY A 1 101 ? 2.832 -1.560 11.643 1.00 92.62 101 GLY A N 1
ATOM 790 C CA . GLY A 1 101 ? 3.513 -1.955 12.878 1.00 92.62 101 GLY A CA 1
ATOM 791 C C . GLY A 1 101 ? 5.006 -2.280 12.718 1.00 92.62 101 GLY A C 1
ATOM 792 O O . GLY A 1 101 ? 5.608 -2.815 13.640 1.00 92.62 101 GLY A O 1
ATOM 793 N N . GLY A 1 102 ? 5.631 -1.964 11.575 1.00 90.38 102 GLY A N 1
ATOM 794 C CA . GLY A 1 102 ? 7.073 -2.159 11.371 1.00 90.38 102 GLY A CA 1
ATOM 795 C C . GLY A 1 102 ? 7.491 -3.603 11.079 1.00 90.38 102 GLY A C 1
ATOM 796 O O . GLY A 1 102 ? 8.656 -3.948 11.254 1.00 90.38 102 GLY A O 1
ATOM 797 N N . THR A 1 103 ? 6.574 -4.453 10.607 1.00 91.56 103 THR A N 1
ATOM 798 C CA . THR A 1 103 ? 6.835 -5.891 10.387 1.00 91.56 103 THR A CA 1
ATOM 799 C C . THR A 1 103 ? 7.145 -6.262 8.930 1.00 91.56 103 THR A C 1
ATOM 801 O O . THR A 1 103 ? 6.980 -7.412 8.520 1.00 91.56 103 THR A O 1
ATOM 804 N N . ALA A 1 104 ? 7.653 -5.303 8.141 1.00 91.44 104 ALA A N 1
ATOM 805 C CA . ALA A 1 104 ? 7.857 -5.443 6.693 1.00 91.44 104 ALA A CA 1
ATOM 806 C C . ALA A 1 104 ? 8.707 -6.668 6.309 1.00 91.44 104 ALA A C 1
ATOM 808 O O . ALA A 1 104 ? 8.428 -7.326 5.310 1.00 91.44 104 ALA A O 1
ATOM 809 N N . VAL A 1 105 ? 9.684 -7.023 7.151 1.00 90.75 105 VAL A N 1
ATOM 810 C CA . VAL A 1 105 ? 10.587 -8.174 6.969 1.00 90.75 105 VAL A CA 1
ATOM 811 C C . VAL A 1 105 ? 9.880 -9.529 6.922 1.00 90.75 105 VAL A C 1
ATOM 813 O O . VAL A 1 105 ? 10.483 -10.502 6.486 1.00 90.75 105 VAL A O 1
ATOM 816 N N . ARG A 1 106 ? 8.622 -9.617 7.368 1.00 89.88 106 ARG A N 1
ATOM 817 C CA . ARG A 1 106 ? 7.816 -10.844 7.302 1.00 89.88 106 ARG A CA 1
ATOM 818 C C . ARG A 1 106 ? 7.129 -11.020 5.947 1.00 89.88 106 ARG A C 1
ATOM 820 O O . ARG A 1 106 ? 6.645 -12.101 5.638 1.00 89.88 106 ARG A O 1
ATOM 827 N N . CYS A 1 107 ? 7.065 -9.969 5.130 1.00 94.12 107 CYS A N 1
ATOM 828 C CA . CYS A 1 107 ? 6.387 -10.023 3.842 1.00 94.12 107 CYS A CA 1
ATOM 829 C C . CYS A 1 107 ? 7.126 -10.949 2.869 1.00 94.12 107 CYS A C 1
ATOM 831 O O . CYS A 1 107 ? 8.344 -10.865 2.742 1.00 94.12 107 CYS A O 1
ATOM 833 N N . GLU A 1 108 ? 6.401 -11.787 2.127 1.00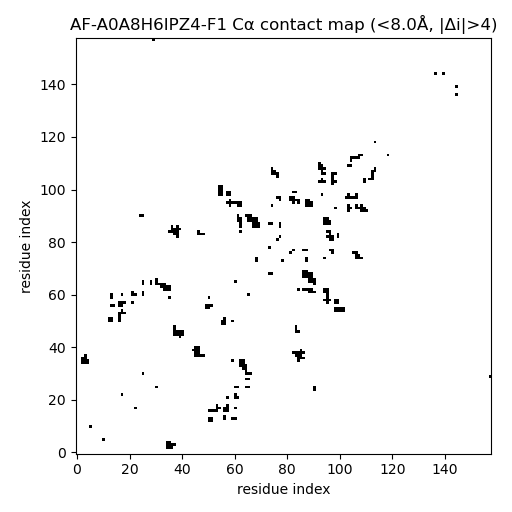 92.38 108 GLU A N 1
ATOM 834 C CA . GLU A 1 108 ? 7.002 -12.639 1.084 1.00 92.38 108 GLU A CA 1
ATOM 835 C C . GLU A 1 108 ? 7.620 -11.830 -0.061 1.00 92.38 108 GLU A C 1
ATOM 837 O O . GLU A 1 108 ? 8.527 -12.307 -0.732 1.00 92.38 108 GLU A O 1
ATOM 842 N N . PHE A 1 109 ? 7.155 -10.597 -0.255 1.00 90.88 109 PHE A N 1
ATOM 843 C CA . PHE A 1 109 ? 7.705 -9.666 -1.237 1.00 90.88 109 PHE A CA 1
ATOM 844 C C . PHE A 1 109 ? 9.016 -9.012 -0.777 1.00 90.88 109 PHE A C 1
ATOM 846 O O . PHE A 1 109 ? 9.693 -8.353 -1.561 1.00 90.88 109 PHE A O 1
ATOM 853 N N . HIS A 1 110 ? 9.392 -9.188 0.493 1.00 91.94 110 HIS A N 1
ATOM 854 C CA . HIS A 1 110 ? 10.591 -8.571 1.041 1.00 91.94 110 HIS A CA 1
ATOM 855 C C . HIS A 1 110 ? 11.845 -9.163 0.398 1.00 91.94 110 HIS A C 1
ATOM 857 O O . HIS A 1 110 ? 11.972 -10.385 0.388 1.00 91.94 110 HIS A O 1
ATOM 863 N N . PRO A 1 111 ? 12.826 -8.355 -0.058 1.00 85.44 111 PRO A N 1
ATOM 864 C CA . PRO A 1 111 ? 14.017 -8.827 -0.773 1.00 85.44 111 PRO A CA 1
ATOM 865 C C . PRO A 1 111 ? 14.812 -9.920 -0.052 1.00 85.44 111 PRO A C 1
ATOM 867 O O . PRO A 1 111 ? 15.509 -10.713 -0.678 1.00 85.44 111 PRO A O 1
ATOM 870 N N . ARG A 1 112 ? 14.711 -9.975 1.281 1.00 85.25 112 ARG A N 1
ATOM 871 C CA . ARG A 1 112 ? 15.317 -11.038 2.105 1.00 85.25 112 ARG A CA 1
ATOM 872 C C . ARG A 1 112 ? 14.617 -12.397 1.967 1.00 85.25 112 ARG A C 1
ATOM 874 O O . ARG A 1 112 ? 15.255 -13.415 2.186 1.00 85.25 112 ARG A O 1
ATOM 881 N N . ASN A 1 113 ? 13.340 -12.398 1.601 1.00 83.56 113 ASN A N 1
ATOM 882 C CA . ASN A 1 113 ? 12.474 -13.572 1.500 1.00 83.56 113 ASN A CA 1
ATOM 883 C C . ASN A 1 113 ? 12.218 -13.991 0.044 1.00 83.56 113 ASN A C 1
ATOM 885 O O . ASN A 1 113 ? 11.783 -15.116 -0.198 1.00 83.56 113 ASN A O 1
ATOM 889 N N . VAL A 1 114 ? 12.505 -13.123 -0.934 1.00 76.31 114 VAL A N 1
ATOM 890 C CA . VAL A 1 114 ? 12.451 -13.493 -2.353 1.00 76.31 114 VAL A CA 1
ATOM 891 C C . VAL A 1 114 ? 13.615 -14.433 -2.671 1.00 76.31 114 VAL A C 1
ATOM 893 O O . VAL A 1 114 ? 14.791 -14.062 -2.568 1.00 76.31 114 VAL A O 1
ATOM 896 N N . THR A 1 115 ? 13.294 -15.663 -3.073 1.00 72.88 115 THR A N 1
ATOM 897 C CA . THR A 1 115 ? 14.296 -16.656 -3.475 1.00 72.88 115 THR A CA 1
ATOM 898 C C . THR A 1 115 ? 15.063 -16.183 -4.719 1.00 72.88 115 THR A C 1
ATOM 900 O O . THR A 1 115 ? 14.504 -15.462 -5.551 1.00 72.88 115 THR A O 1
ATOM 903 N N . PRO A 1 116 ? 16.335 -16.589 -4.904 1.00 65.44 116 PRO A N 1
ATOM 904 C CA . PRO A 1 116 ? 17.104 -16.243 -6.104 1.00 65.44 116 PRO A CA 1
ATOM 905 C C . PRO A 1 116 ? 16.407 -16.663 -7.407 1.00 65.44 116 PRO A C 1
ATOM 907 O O . PRO A 1 116 ? 16.512 -15.971 -8.413 1.00 65.44 116 PRO A O 1
ATOM 910 N N . ALA A 1 117 ? 15.650 -17.766 -7.376 1.00 63.28 117 ALA A N 1
ATOM 911 C CA . ALA A 1 117 ? 14.873 -18.247 -8.516 1.00 63.28 117 ALA A CA 1
ATOM 912 C C . ALA A 1 117 ? 13.734 -17.289 -8.912 1.00 63.28 117 ALA A C 1
ATOM 914 O O . ALA A 1 117 ? 13.530 -17.057 -10.098 1.00 63.28 117 ALA A O 1
ATOM 915 N N . LYS A 1 118 ? 13.031 -16.686 -7.939 1.00 60.59 118 LYS A N 1
ATOM 916 C CA . LYS A 1 118 ? 11.992 -15.681 -8.221 1.00 60.59 118 LYS A CA 1
ATOM 917 C C . LYS A 1 118 ? 12.571 -14.378 -8.769 1.00 60.59 118 LYS A C 1
ATOM 919 O O . LYS A 1 118 ? 12.010 -13.843 -9.713 1.00 60.59 118 LYS A O 1
ATOM 924 N N . ARG A 1 119 ? 13.710 -13.918 -8.235 1.00 61.50 119 ARG A N 1
ATOM 925 C CA . ARG A 1 119 ? 14.394 -12.713 -8.743 1.00 61.50 119 ARG A CA 1
ATOM 926 C C . ARG A 1 119 ? 14.791 -12.853 -10.209 1.00 61.50 119 ARG A C 1
ATOM 928 O O . ARG A 1 119 ? 14.497 -11.969 -10.998 1.00 61.50 119 ARG A O 1
ATOM 935 N N . LYS A 1 120 ? 15.374 -14.000 -10.577 1.00 58.72 120 LYS A N 1
ATOM 936 C CA . LYS A 1 120 ? 15.725 -14.293 -11.973 1.00 58.72 120 LYS A CA 1
ATOM 937 C C . LYS A 1 120 ? 14.502 -14.370 -12.886 1.00 58.72 120 LYS A C 1
ATOM 939 O O . LYS A 1 120 ? 14.596 -13.962 -14.034 1.00 58.72 120 LYS A O 1
ATOM 944 N N . ALA A 1 121 ? 13.376 -14.891 -12.393 1.00 60.94 121 ALA A N 1
ATOM 945 C CA . ALA A 1 121 ? 12.139 -14.951 -13.166 1.00 60.94 121 ALA A CA 1
ATOM 946 C C . ALA A 1 121 ? 11.564 -13.548 -13.441 1.00 60.94 121 ALA A C 1
ATOM 948 O O . ALA A 1 121 ? 11.219 -13.265 -14.584 1.00 60.94 121 ALA A O 1
ATOM 949 N N . GLU A 1 122 ? 11.524 -12.664 -12.438 1.00 59.47 122 GLU A N 1
ATOM 950 C CA . GLU A 1 122 ? 11.075 -11.270 -12.610 1.00 59.47 122 GLU A CA 1
ATOM 951 C C . GLU A 1 122 ? 12.011 -10.483 -13.544 1.00 59.47 122 GLU A C 1
ATOM 953 O O . GLU A 1 122 ? 11.534 -9.903 -14.514 1.00 59.47 122 GLU A O 1
ATOM 958 N N . GLU A 1 123 ? 13.336 -10.572 -13.362 1.00 61.25 123 GLU A N 1
ATOM 959 C CA . GLU A 1 123 ? 14.306 -9.950 -14.284 1.00 61.25 123 GLU A CA 1
ATOM 960 C C . GLU A 1 123 ? 14.180 -10.486 -15.720 1.00 61.25 123 GLU A C 1
ATOM 962 O O . GLU A 1 123 ? 14.295 -9.725 -16.679 1.00 61.25 123 GLU A O 1
ATOM 967 N N . SER A 1 124 ? 13.916 -11.786 -15.894 1.00 61.91 124 SER A N 1
ATOM 968 C CA . SER A 1 124 ? 13.743 -12.373 -17.228 1.00 61.91 124 SER A CA 1
ATOM 969 C C . SER A 1 124 ? 12.439 -11.958 -17.911 1.00 61.91 124 SER A C 1
ATOM 971 O O . SER A 1 124 ? 12.401 -11.884 -19.136 1.00 61.91 124 SER A O 1
ATOM 973 N N . MET A 1 125 ? 11.378 -11.679 -17.146 1.00 58.66 125 MET A N 1
ATOM 974 C CA . MET A 1 125 ? 10.102 -11.215 -17.696 1.00 58.66 125 MET A CA 1
ATOM 975 C C . MET A 1 125 ? 10.182 -9.759 -18.155 1.00 58.66 125 MET A C 1
ATOM 977 O O . MET A 1 125 ? 9.668 -9.448 -19.227 1.00 58.66 125 MET A O 1
ATOM 981 N N . ASP A 1 126 ? 10.855 -8.896 -17.391 1.00 57.78 126 ASP A N 1
ATOM 982 C CA . ASP A 1 126 ? 11.075 -7.501 -17.788 1.00 57.78 126 ASP A CA 1
ATOM 983 C C . ASP A 1 126 ? 11.989 -7.419 -19.022 1.00 57.78 126 ASP A C 1
ATOM 985 O O . ASP A 1 126 ? 11.671 -6.720 -19.983 1.00 57.78 126 ASP A O 1
ATOM 989 N N . ALA A 1 127 ? 13.056 -8.227 -19.065 1.00 60.50 127 ALA A N 1
ATOM 990 C CA . ALA A 1 127 ? 13.918 -8.328 -20.243 1.00 60.50 127 ALA A CA 1
ATOM 991 C C . ALA A 1 127 ? 13.167 -8.867 -21.478 1.00 60.50 127 ALA A C 1
ATOM 993 O O . ALA A 1 127 ? 13.335 -8.348 -22.579 1.00 60.50 127 ALA A O 1
ATOM 994 N N . ALA A 1 128 ? 12.297 -9.870 -21.307 1.00 60.91 128 ALA A N 1
ATOM 995 C CA . ALA A 1 128 ? 11.480 -10.404 -22.399 1.00 60.91 128 ALA A CA 1
ATOM 996 C C . ALA A 1 128 ? 10.438 -9.393 -22.910 1.00 60.91 128 ALA A C 1
ATOM 998 O O . ALA A 1 128 ? 10.115 -9.385 -24.100 1.00 60.91 128 ALA A O 1
ATOM 999 N N . ALA A 1 129 ? 9.913 -8.528 -22.036 1.00 66.19 129 ALA A N 1
ATOM 1000 C CA . ALA A 1 129 ? 9.003 -7.458 -22.432 1.00 66.19 129 ALA A CA 1
ATOM 1001 C C . ALA A 1 129 ? 9.720 -6.388 -23.273 1.00 66.19 129 ALA A C 1
ATOM 1003 O O . ALA A 1 129 ? 9.184 -5.968 -24.300 1.00 66.19 129 ALA A O 1
ATOM 1004 N N . GLU A 1 130 ? 10.935 -5.987 -22.888 1.00 67.25 130 GLU A N 1
ATOM 1005 C CA . GLU A 1 130 ? 11.752 -5.053 -23.676 1.00 67.25 130 GLU A CA 1
ATOM 1006 C C . GLU A 1 130 ? 12.132 -5.631 -25.048 1.00 67.25 130 GLU A C 1
ATOM 1008 O O . GLU A 1 130 ? 12.021 -4.931 -26.059 1.00 67.25 130 GLU A O 1
ATOM 1013 N N . ASP A 1 131 ? 12.488 -6.916 -25.102 1.00 69.69 131 ASP A N 1
ATOM 1014 C CA . ASP A 1 131 ? 12.827 -7.614 -26.348 1.00 69.69 131 ASP A CA 1
ATOM 1015 C C . ASP A 1 131 ? 11.616 -7.698 -27.295 1.00 69.69 131 ASP A C 1
ATOM 1017 O O . ASP A 1 131 ? 11.696 -7.336 -28.468 1.00 69.69 131 ASP A O 1
ATOM 1021 N N . THR A 1 132 ? 10.434 -8.019 -26.756 1.00 74.56 132 THR A N 1
ATOM 1022 C CA . THR A 1 132 ? 9.179 -8.055 -27.527 1.00 74.56 132 THR A CA 1
ATOM 1023 C C . THR A 1 132 ? 8.820 -6.680 -28.107 1.00 74.56 132 THR A C 1
ATOM 1025 O O . THR A 1 132 ? 8.382 -6.576 -29.254 1.00 74.56 132 THR A O 1
ATOM 1028 N N . VAL A 1 133 ? 9.000 -5.598 -27.340 1.00 73.75 133 VAL A N 1
ATOM 1029 C CA . VAL A 1 133 ? 8.746 -4.230 -27.827 1.00 73.75 133 VAL A CA 1
ATOM 1030 C C . VAL A 1 133 ? 9.745 -3.849 -28.923 1.00 73.75 133 VAL A C 1
ATOM 1032 O O . VAL A 1 133 ? 9.351 -3.247 -29.926 1.00 73.75 133 VAL A O 1
ATOM 1035 N N . SER A 1 134 ? 11.017 -4.218 -28.766 1.00 76.00 134 SER A N 1
ATOM 1036 C CA . SER A 1 134 ? 12.063 -4.002 -29.770 1.00 76.00 134 SER A CA 1
ATOM 1037 C C . SER A 1 134 ? 11.765 -4.736 -31.085 1.00 76.00 134 SER A C 1
ATOM 1039 O O . SER A 1 134 ? 11.832 -4.133 -32.163 1.00 76.00 134 SER A O 1
ATOM 1041 N N . ASP A 1 135 ? 11.335 -5.996 -31.012 1.00 77.25 135 ASP A N 1
ATOM 1042 C CA . ASP A 1 135 ? 10.961 -6.805 -32.177 1.00 77.25 135 ASP A CA 1
ATOM 1043 C C . ASP A 1 135 ? 9.728 -6.259 -32.906 1.00 77.25 135 ASP A C 1
ATOM 1045 O O . ASP A 1 135 ? 9.695 -6.200 -34.140 1.00 77.25 135 ASP A O 1
ATOM 1049 N N . ILE A 1 136 ? 8.714 -5.794 -32.169 1.00 74.75 136 ILE A N 1
ATOM 1050 C CA . ILE A 1 136 ? 7.536 -5.152 -32.768 1.00 74.75 136 ILE A CA 1
ATOM 1051 C C . ILE A 1 136 ? 7.946 -3.871 -33.502 1.00 74.75 136 ILE A C 1
ATOM 1053 O O . ILE A 1 136 ? 7.525 -3.655 -34.638 1.00 74.75 136 ILE A O 1
ATOM 1057 N N . LEU A 1 137 ? 8.789 -3.032 -32.890 1.00 74.81 137 LEU A N 1
ATOM 1058 C CA . LEU A 1 137 ? 9.268 -1.794 -33.513 1.00 74.81 137 LEU A CA 1
ATOM 1059 C C . LEU A 1 137 ? 10.101 -2.062 -34.770 1.00 74.81 137 LEU A C 1
ATOM 1061 O O . LEU A 1 137 ? 9.965 -1.336 -35.753 1.00 74.81 137 LEU A O 1
ATOM 1065 N N . SER A 1 138 ? 10.904 -3.123 -34.771 1.00 78.38 138 SER A N 1
ATOM 1066 C CA . SER A 1 138 ? 11.745 -3.512 -35.909 1.00 78.38 138 SER A CA 1
ATOM 1067 C C . SER A 1 138 ? 10.939 -3.989 -37.123 1.00 78.38 138 SER A C 1
ATOM 1069 O O . SER A 1 138 ? 11.388 -3.848 -38.259 1.00 78.38 138 SER A O 1
ATOM 1071 N N . ASN A 1 139 ? 9.724 -4.500 -36.898 1.00 80.25 139 ASN A N 1
ATOM 1072 C CA . ASN A 1 139 ? 8.832 -5.000 -37.948 1.00 80.25 139 ASN A CA 1
ATOM 1073 C C . ASN A 1 139 ? 7.828 -3.957 -38.470 1.00 80.25 139 ASN A C 1
ATOM 1075 O O . ASN A 1 139 ? 7.067 -4.233 -39.402 1.00 80.25 139 ASN A O 1
ATOM 1079 N N . ILE A 1 140 ? 7.811 -2.746 -37.905 1.00 78.06 140 ILE A N 1
ATOM 1080 C CA . ILE A 1 140 ? 6.925 -1.672 -38.361 1.00 78.06 140 ILE A CA 1
ATOM 1081 C C . ILE A 1 140 ? 7.574 -0.923 -39.537 1.00 78.06 140 ILE A C 1
ATOM 1083 O O . ILE A 1 140 ? 8.691 -0.416 -39.409 1.00 78.06 140 ILE A O 1
ATOM 1087 N N . PRO A 1 141 ? 6.875 -0.757 -40.679 1.00 84.06 141 PRO A N 1
ATOM 1088 C CA . PRO A 1 141 ? 7.378 0.045 -41.788 1.00 84.06 141 PRO A CA 1
ATOM 1089 C C . PRO A 1 141 ? 7.724 1.469 -41.340 1.00 84.06 141 PRO A C 1
ATOM 1091 O O . PRO A 1 141 ? 6.918 2.130 -40.683 1.00 84.06 141 PRO A O 1
ATOM 1094 N N . ALA A 1 142 ? 8.885 1.980 -41.763 1.00 79.44 142 ALA A N 1
ATOM 1095 C CA . ALA A 1 142 ? 9.461 3.231 -41.255 1.00 79.44 142 ALA A CA 1
ATOM 1096 C C . ALA A 1 142 ? 8.524 4.453 -41.311 1.00 79.44 142 ALA A C 1
ATOM 1098 O O . ALA A 1 142 ? 8.612 5.345 -40.468 1.00 79.44 142 ALA A O 1
ATOM 1099 N N . LYS A 1 143 ? 7.580 4.473 -42.261 1.00 86.00 143 LYS A N 1
ATOM 1100 C CA . LYS A 1 143 ? 6.570 5.533 -42.386 1.00 86.00 143 LYS A CA 1
ATOM 1101 C C . LYS A 1 143 ? 5.601 5.620 -41.196 1.00 86.00 143 LYS A C 1
ATOM 1103 O O . LYS A 1 143 ? 5.074 6.696 -40.950 1.00 86.00 143 LYS A O 1
ATOM 1108 N N . TYR A 1 144 ? 5.415 4.534 -40.442 1.00 81.38 144 TYR A N 1
ATOM 1109 C CA . TYR A 1 144 ? 4.515 4.466 -39.283 1.00 81.38 144 TYR A CA 1
ATOM 1110 C C . TYR A 1 144 ? 5.243 4.526 -37.933 1.00 81.38 144 TYR A C 1
ATOM 1112 O O . TYR A 1 144 ? 4.610 4.757 -36.905 1.00 81.38 144 TYR A O 1
ATOM 1120 N N . LEU A 1 145 ? 6.575 4.377 -37.905 1.00 79.19 145 LEU A N 1
ATOM 1121 C CA . LEU A 1 145 ? 7.360 4.385 -36.660 1.00 79.19 145 LEU A CA 1
ATOM 1122 C C . LEU A 1 145 ? 7.139 5.654 -35.830 1.00 79.19 145 LEU A C 1
ATOM 1124 O O . LEU A 1 145 ? 7.048 5.588 -34.607 1.00 79.19 145 LEU A O 1
ATOM 1128 N N . LYS A 1 146 ? 7.017 6.811 -36.489 1.00 81.19 146 LYS A N 1
ATOM 1129 C CA . LYS A 1 146 ? 6.821 8.107 -35.823 1.00 81.19 146 LYS A CA 1
ATOM 1130 C C . LYS A 1 146 ? 5.466 8.198 -35.110 1.00 81.19 146 LYS A C 1
ATOM 1132 O O . LYS A 1 146 ? 5.375 8.792 -34.039 1.00 81.19 146 LYS A O 1
ATOM 1137 N N . GLU A 1 147 ? 4.430 7.598 -35.692 1.00 83.94 147 GLU A N 1
ATOM 1138 C CA . GLU A 1 147 ? 3.074 7.567 -35.134 1.00 83.94 147 GLU A CA 1
ATOM 1139 C C . GLU A 1 147 ? 2.974 6.563 -33.986 1.00 83.94 147 GLU A C 1
ATOM 1141 O O . GLU A 1 147 ? 2.422 6.886 -32.935 1.00 83.94 147 GLU A O 1
ATOM 1146 N N . VAL A 1 148 ? 3.586 5.386 -34.143 1.00 79.75 148 VAL A N 1
ATOM 1147 C CA . VAL A 1 148 ? 3.623 4.357 -33.096 1.00 79.75 148 VAL A CA 1
ATOM 1148 C C . VAL A 1 148 ? 4.434 4.828 -31.890 1.00 79.75 148 VAL A C 1
ATOM 1150 O O . VAL A 1 148 ? 3.965 4.694 -30.763 1.00 79.75 148 VAL A O 1
ATOM 1153 N N . ARG A 1 149 ? 5.599 5.461 -32.099 1.00 81.50 149 ARG A N 1
ATOM 1154 C CA . ARG A 1 149 ? 6.397 6.040 -31.004 1.00 81.50 149 ARG A CA 1
ATOM 1155 C C . ARG A 1 149 ? 5.585 7.075 -30.225 1.00 81.50 149 ARG A C 1
ATOM 1157 O O . ARG A 1 149 ? 5.497 6.990 -29.008 1.00 81.50 149 ARG A O 1
ATOM 1164 N N . ARG A 1 150 ? 4.898 7.974 -30.937 1.00 81.56 150 ARG A N 1
ATOM 1165 C CA . ARG A 1 150 ? 4.018 8.980 -30.332 1.00 81.56 150 ARG A CA 1
ATOM 1166 C C . ARG A 1 150 ? 2.862 8.347 -29.549 1.00 81.56 150 ARG A C 1
ATOM 1168 O O . ARG A 1 150 ? 2.509 8.860 -28.493 1.00 81.56 150 ARG A O 1
ATOM 1175 N N . ALA A 1 151 ? 2.271 7.259 -30.041 1.00 77.19 151 ALA A N 1
ATOM 1176 C CA . ALA A 1 151 ? 1.207 6.546 -29.336 1.00 77.19 151 ALA A CA 1
ATOM 1177 C C . ALA A 1 151 ? 1.712 5.869 -28.051 1.00 77.19 151 ALA A C 1
ATOM 1179 O O . ALA A 1 151 ? 1.036 5.944 -27.027 1.00 77.19 151 ALA A O 1
ATOM 1180 N N . ILE A 1 152 ? 2.909 5.272 -28.088 1.00 78.38 152 ILE A N 1
ATOM 1181 C CA . ILE A 1 152 ? 3.577 4.702 -26.910 1.00 78.38 152 ILE A CA 1
ATOM 1182 C C . ILE A 1 152 ? 3.890 5.808 -25.895 1.00 78.38 152 ILE A C 1
ATOM 1184 O O . ILE A 1 152 ? 3.507 5.685 -24.736 1.00 78.38 152 ILE A O 1
ATOM 1188 N N . ASP A 1 153 ? 4.484 6.923 -26.328 1.00 76.88 153 ASP A N 1
ATOM 1189 C CA . ASP A 1 153 ? 4.790 8.064 -25.454 1.00 76.88 153 ASP A CA 1
ATOM 1190 C C . ASP A 1 153 ? 3.513 8.633 -24.809 1.00 76.88 153 ASP A C 1
ATOM 1192 O O . ASP A 1 153 ? 3.488 8.946 -23.621 1.00 76.88 153 ASP A O 1
ATOM 1196 N N . MET A 1 154 ? 2.412 8.709 -25.565 1.00 75.12 154 MET A N 1
ATOM 1197 C CA . MET A 1 154 ? 1.104 9.125 -25.045 1.00 75.12 154 MET A CA 1
ATOM 1198 C C . MET A 1 154 ? 0.476 8.114 -24.076 1.00 75.12 154 MET A C 1
ATOM 1200 O O . MET A 1 154 ? -0.321 8.518 -23.229 1.00 75.12 154 MET A O 1
ATOM 1204 N N . ALA A 1 155 ? 0.778 6.823 -24.213 1.00 64.62 155 ALA A N 1
ATOM 1205 C CA . ALA A 1 155 ? 0.297 5.778 -23.316 1.00 64.62 155 ALA A CA 1
ATOM 1206 C C . ALA A 1 155 ? 1.110 5.719 -22.015 1.00 64.62 155 ALA A C 1
ATOM 1208 O O . ALA A 1 155 ? 0.533 5.486 -20.959 1.00 64.62 155 ALA A O 1
ATOM 1209 N N . LEU A 1 156 ? 2.420 5.975 -22.088 1.00 61.97 156 LEU A N 1
ATOM 1210 C CA . LEU A 1 156 ? 3.330 6.000 -20.939 1.00 61.97 156 LEU A CA 1
ATOM 1211 C C . LEU A 1 156 ? 3.265 7.312 -20.141 1.00 61.97 156 LEU A C 1
ATOM 1213 O O . LEU A 1 156 ? 3.637 7.335 -18.974 1.00 61.97 156 LEU A O 1
ATOM 1217 N N . ALA A 1 157 ? 2.785 8.403 -20.744 1.00 60.62 157 ALA A N 1
ATOM 1218 C CA . ALA A 1 157 ? 2.599 9.696 -20.079 1.00 60.62 157 ALA A CA 1
ATOM 1219 C C . ALA A 1 157 ? 1.254 9.844 -19.327 1.00 60.62 157 ALA A C 1
ATOM 1221 O O . ALA A 1 157 ? 0.905 10.958 -18.928 1.00 60.62 157 ALA A O 1
ATOM 1222 N N . ARG A 1 158 ? 0.478 8.762 -19.170 1.00 43.75 158 ARG A N 1
ATOM 1223 C CA . ARG A 1 158 ? -0.814 8.724 -18.458 1.00 43.75 158 ARG A CA 1
ATOM 1224 C C . ARG A 1 158 ? -0.693 8.031 -17.105 1.00 43.75 158 ARG A C 1
ATOM 1226 O O . ARG A 1 158 ? -1.477 8.428 -16.217 1.00 43.75 158 ARG A O 1
#

Organism: NCBI:txid2175873

Secondary structure (DSSP, 8-state):
---BPPPHHHHHHHHHHS-HHHHHHHHHS-PPPPPB-BPB-TTS-BPP----SHHHHHHHHHHHHSEEE-GGGS-HHHHTT-SSBSSEEESSSSBHHHHGGG-GGGSTTSTTTS-HHHHHHHHHHHHHHHHHHHHHHHTS-HHHHHHHHHHHHHHHT-

Radius of gyration: 19.02 Å; Cα contacts (8 Å, |Δi|>4): 213; chains: 1; bounding box: 37×35×58 Å

InterPro domains:
  IPR022190 Protein of unknown function DUF3716 [PF12511] (62-110)